Protein AF-A0A932LMP8-F1 (afdb_monomer_lite)

pLDDT: mean 85.05, std 12.18, range [49.19, 96.62]

Foldseek 3Di:
DAEAEVCPDPDDPVNVLVVCVVVVFWYFYDYPNHTDDIGGDCVVPDPVCVVQVPDPVNVVVVVVVVVCCVVPNDDDPQVVCVVVVHDDDDPVPPDPPPD

Secondary structure (DSSP, 8-state):
-EEEE-TT----HHHHHHHHHHTTSEEEEEETTEEEEEEE--TT--HHHHHHHH-HHHHHHHHHHHHHHHHH-PPPHHHHHHHHTPPPP-TT-------

Sequence (99 aa):
MTTLTVDESDLSLRQVARRVKRAGGSLVVTRRGKPVLLVHDLSGEDAETIALSTSKSFARFMNKRRAKARRKGTIDFDEVCRKAGLPPVNKSETLPLRT

Radius of gyration: 21.05 Å; chains: 1; bounding box: 36×31×58 Å

Structure (mmCIF, N/CA/C/O backbone):
data_AF-A0A932LMP8-F1
#
_entry.id   AF-A0A932LMP8-F1
#
loop_
_atom_site.group_PDB
_atom_site.id
_atom_site.type_symbol
_atom_site.label_atom_id
_atom_site.label_alt_id
_atom_site.label_comp_id
_atom_site.label_asym_id
_atom_site.label_entity_id
_atom_site.label_seq_id
_atom_site.pdbx_PDB_ins_code
_atom_site.Cartn_x
_atom_site.Cartn_y
_atom_site.Cartn_z
_atom_site.occupancy
_atom_site.B_iso_or_equiv
_atom_site.auth_seq_id
_atom_site.auth_comp_id
_atom_site.auth_asym_id
_atom_site.auth_atom_id
_atom_site.pdbx_PDB_model_num
ATOM 1 N N . MET A 1 1 ? 4.078 5.974 12.985 1.00 64.31 1 MET A N 1
ATOM 2 C CA . MET A 1 1 ? 2.872 5.120 12.916 1.00 64.31 1 MET A CA 1
ATOM 3 C C . MET A 1 1 ? 2.339 4.961 14.326 1.00 64.31 1 MET A C 1
ATOM 5 O O . MET A 1 1 ? 3.081 4.482 15.173 1.00 64.31 1 MET A O 1
ATOM 9 N N . THR A 1 2 ? 1.113 5.413 14.585 1.00 79.81 2 THR A N 1
ATOM 10 C CA . THR A 1 2 ? 0.501 5.360 15.923 1.00 79.81 2 THR A CA 1
ATOM 11 C C . THR A 1 2 ? -0.353 4.104 16.064 1.00 79.81 2 THR A C 1
ATOM 13 O O . THR A 1 2 ? -1.009 3.696 15.103 1.00 79.81 2 THR A O 1
ATOM 16 N N . THR A 1 3 ? -0.364 3.509 17.256 1.00 80.56 3 THR A N 1
ATOM 17 C CA . THR A 1 3 ? -1.126 2.292 17.561 1.00 80.56 3 THR A CA 1
ATOM 18 C C . THR A 1 3 ? -2.246 2.592 18.558 1.00 80.56 3 THR A C 1
ATOM 20 O O . THR A 1 3 ? -2.052 3.357 19.500 1.00 80.56 3 THR A O 1
ATOM 23 N N . LEU A 1 4 ? -3.415 1.989 18.354 1.00 82.00 4 LEU A N 1
ATOM 24 C CA . LEU A 1 4 ? -4.573 2.027 19.241 1.00 82.00 4 LEU A CA 1
ATOM 25 C C . LEU A 1 4 ? -4.956 0.599 19.634 1.00 82.00 4 LEU A C 1
ATOM 27 O O . LEU A 1 4 ? -5.352 -0.185 18.776 1.00 82.00 4 LEU A O 1
ATOM 31 N N . THR A 1 5 ? -4.891 0.282 20.922 1.00 80.12 5 THR A N 1
ATOM 32 C CA . THR A 1 5 ? -5.368 -1.001 21.450 1.00 80.12 5 THR A CA 1
ATOM 33 C C . THR A 1 5 ? -6.874 -0.937 21.712 1.00 80.12 5 THR A C 1
ATOM 35 O O . THR A 1 5 ? -7.344 -0.014 22.370 1.00 80.12 5 THR A O 1
ATOM 38 N N . VAL A 1 6 ? -7.624 -1.915 21.200 1.00 70.81 6 VAL A N 1
ATOM 39 C CA . VAL A 1 6 ? -9.099 -2.010 21.282 1.00 70.81 6 VAL A CA 1
ATOM 40 C C . VAL A 1 6 ? -9.550 -2.938 22.402 1.00 70.81 6 VAL A C 1
ATOM 42 O O . VAL A 1 6 ? -10.713 -3.316 22.448 1.00 70.81 6 VAL A O 1
ATOM 45 N N . ASP A 1 7 ? -8.653 -3.317 23.315 1.00 63.00 7 ASP A N 1
ATOM 46 C CA . ASP A 1 7 ? -9.003 -4.246 24.392 1.00 63.00 7 ASP A CA 1
ATOM 47 C C . ASP A 1 7 ? -10.195 -3.737 25.235 1.00 63.00 7 ASP A C 1
ATOM 49 O O . ASP A 1 7 ? -10.936 -4.569 25.744 1.00 63.00 7 ASP A O 1
ATOM 53 N N . GLU A 1 8 ? -10.481 -2.421 25.241 1.00 52.38 8 GLU A N 1
ATOM 54 C CA . GLU A 1 8 ? -11.668 -1.811 25.871 1.00 52.38 8 GLU A CA 1
ATOM 55 C C . GLU A 1 8 ? -12.098 -0.475 25.212 1.00 52.38 8 GLU A C 1
ATOM 57 O O . GLU A 1 8 ? -12.034 0.582 25.837 1.00 52.38 8 GLU A O 1
ATOM 62 N N . SER A 1 9 ? -12.492 -0.438 23.931 1.00 55.88 9 SER A N 1
ATOM 63 C CA . SER A 1 9 ? -12.890 0.854 23.330 1.00 55.88 9 SER A CA 1
ATOM 64 C C . SER A 1 9 ? -14.199 0.846 22.546 1.00 55.88 9 SER A C 1
ATOM 66 O O . SER A 1 9 ? -14.220 0.526 21.361 1.00 55.88 9 SER A O 1
ATOM 68 N N . ASP A 1 10 ? -15.246 1.381 23.183 1.00 65.88 10 ASP A N 1
ATOM 69 C CA . ASP A 1 10 ? -16.457 1.957 22.570 1.00 65.88 10 ASP A CA 1
ATOM 70 C C . ASP A 1 10 ? -16.151 3.271 21.817 1.00 65.88 10 ASP A C 1
ATOM 72 O O . ASP A 1 10 ? -16.894 4.256 21.867 1.00 65.88 10 ASP A O 1
ATOM 76 N N . LEU A 1 11 ? -14.999 3.358 21.144 1.00 74.00 11 LEU A N 1
ATOM 77 C CA . LEU A 1 11 ? -14.652 4.563 20.402 1.00 74.00 11 LEU A CA 1
ATOM 78 C C . LEU A 1 11 ? -15.532 4.649 19.159 1.00 74.00 11 LEU A C 1
ATOM 80 O O . LEU A 1 11 ? -15.438 3.836 18.241 1.00 74.00 11 LEU A O 1
ATOM 84 N N . SER A 1 12 ? -16.340 5.702 19.098 1.00 85.50 12 SER A N 1
ATOM 85 C CA . SER A 1 12 ? -17.093 6.039 17.894 1.00 85.50 12 SER A CA 1
ATOM 86 C C . SER A 1 12 ? -16.152 6.246 16.701 1.00 85.50 12 SER A C 1
ATOM 88 O O . SER A 1 12 ? -15.036 6.765 16.843 1.00 85.50 12 SER A O 1
ATOM 90 N N . LEU A 1 13 ? -16.634 5.953 15.489 1.00 84.81 13 LEU A N 1
ATOM 91 C CA . LEU A 1 13 ? -15.894 6.201 14.242 1.00 84.81 13 LEU A CA 1
ATOM 92 C C . LEU A 1 13 ? -15.379 7.649 14.146 1.00 84.81 13 LEU A C 1
ATOM 94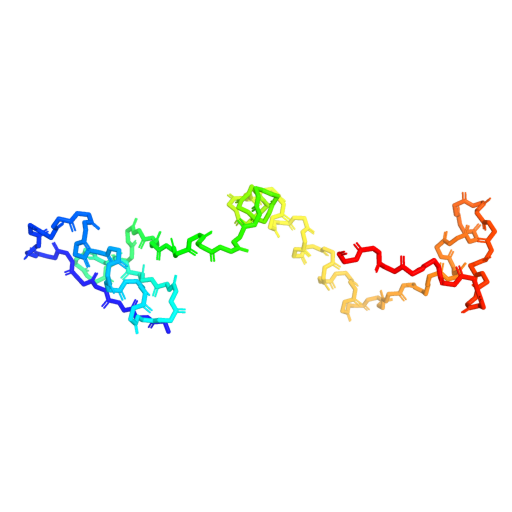 O O . LEU A 1 13 ? -14.272 7.898 13.673 1.00 84.81 13 LEU A O 1
ATOM 98 N N . ARG A 1 14 ? -16.134 8.616 14.684 1.00 88.25 14 ARG A N 1
ATOM 99 C CA . ARG A 1 14 ? -15.741 10.032 14.730 1.00 88.25 14 ARG A CA 1
ATOM 100 C C . ARG A 1 14 ? -14.526 10.288 15.627 1.00 88.25 14 ARG A C 1
ATOM 102 O O . ARG A 1 14 ? -13.729 11.186 15.351 1.00 88.25 14 ARG A O 1
ATOM 109 N N . GLN A 1 15 ? -14.386 9.561 16.734 1.00 88.25 15 GLN A N 1
ATOM 110 C CA . GLN A 1 15 ? -13.199 9.653 17.590 1.00 88.25 15 GLN A CA 1
ATOM 111 C C . GLN A 1 15 ? -11.989 9.006 16.917 1.00 88.25 15 GLN A C 1
ATOM 113 O O . GLN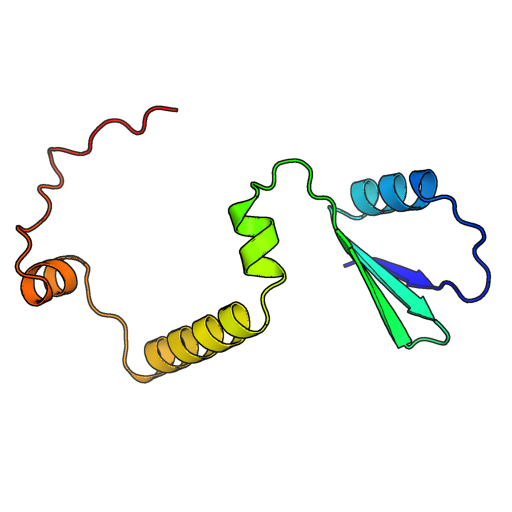 A 1 15 ? -10.904 9.586 16.960 1.00 88.25 15 GLN A O 1
ATOM 118 N N . VAL A 1 16 ? -12.185 7.869 16.244 1.00 87.44 16 VAL A N 1
ATOM 119 C CA . VAL A 1 16 ? -11.131 7.203 15.466 1.00 87.44 16 VAL A CA 1
ATOM 120 C C . VAL A 1 16 ? -10.623 8.124 14.356 1.00 87.44 16 VAL A C 1
ATOM 122 O O . VAL A 1 16 ? -9.429 8.403 14.310 1.00 87.44 16 VAL A O 1
ATOM 125 N N . ALA A 1 17 ? -11.514 8.708 13.550 1.00 87.94 17 ALA A N 1
ATOM 126 C CA . ALA A 1 17 ? -11.143 9.632 12.475 1.00 87.94 17 ALA A CA 1
ATOM 127 C C . ALA A 1 17 ? -10.323 10.836 12.981 1.00 87.94 17 ALA A C 1
ATOM 129 O O . ALA A 1 17 ? -9.298 11.1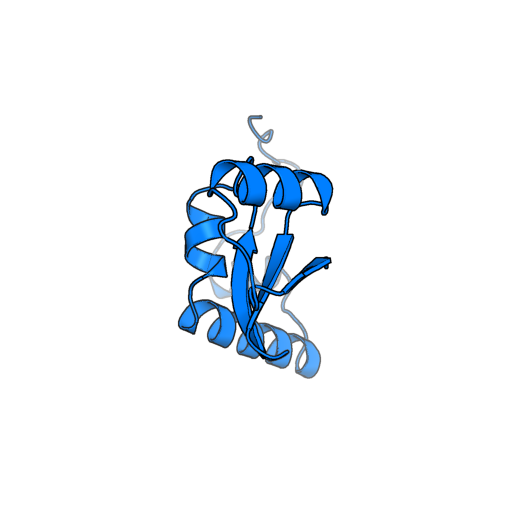92 12.402 1.00 87.94 17 ALA A O 1
ATOM 130 N N . ARG A 1 18 ? -10.713 11.437 14.116 1.00 89.75 18 ARG A N 1
ATOM 131 C CA . ARG A 1 18 ? -9.939 12.529 14.735 1.00 89.75 18 ARG A CA 1
ATOM 132 C C . ARG A 1 18 ? -8.546 12.086 15.177 1.00 89.75 18 ARG A C 1
ATOM 134 O O . ARG A 1 18 ? -7.599 12.861 15.060 1.00 89.75 18 ARG A O 1
ATOM 141 N N . ARG A 1 19 ? -8.413 10.866 15.704 1.00 89.62 19 ARG A N 1
ATOM 142 C CA . ARG A 1 19 ? -7.113 10.317 16.113 1.00 89.62 19 ARG A CA 1
ATOM 143 C C . ARG A 1 19 ? -6.219 10.032 14.913 1.00 89.62 19 ARG A C 1
ATOM 145 O O . ARG A 1 19 ? -5.047 10.375 14.980 1.00 89.62 19 ARG A O 1
ATOM 152 N N . VAL A 1 20 ? -6.767 9.495 13.824 1.00 91.69 20 VAL A N 1
ATOM 153 C CA . VAL A 1 20 ? -6.031 9.266 12.569 1.00 91.69 20 VAL A CA 1
ATOM 154 C C . VAL A 1 20 ? -5.442 10.580 12.047 1.00 91.69 20 VAL A C 1
ATOM 156 O O . VAL A 1 20 ? -4.241 10.647 11.796 1.00 91.69 20 VAL A O 1
ATOM 159 N N . LYS A 1 21 ? -6.243 11.656 12.003 1.00 88.75 21 LYS A N 1
ATOM 160 C CA . LYS A 1 21 ? -5.766 12.990 11.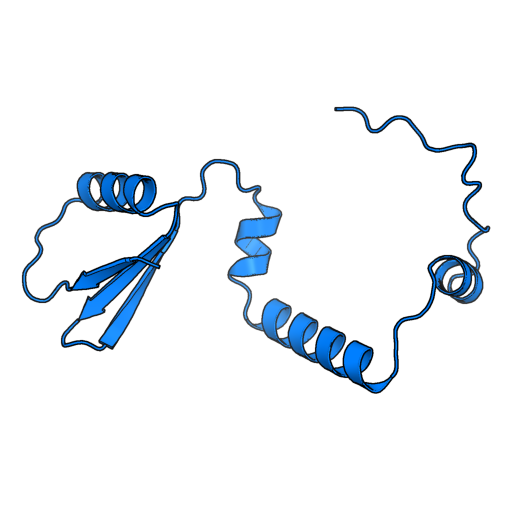596 1.00 88.75 21 LYS A CA 1
ATOM 161 C C . LYS A 1 21 ? -4.629 13.506 12.479 1.00 88.75 21 LYS A C 1
ATOM 163 O O . LYS A 1 21 ? -3.604 13.950 11.975 1.00 88.75 21 LYS A O 1
ATOM 168 N N . ARG A 1 22 ? -4.769 13.398 13.804 1.00 88.50 22 ARG A N 1
ATOM 169 C CA . ARG A 1 22 ? -3.722 13.818 14.759 1.00 88.50 22 ARG A CA 1
ATOM 170 C C . ARG A 1 22 ? -2.458 12.958 14.697 1.00 88.50 22 ARG A C 1
ATOM 172 O O . ARG A 1 22 ? -1.387 13.443 15.029 1.00 88.50 22 ARG A O 1
ATOM 179 N N . ALA A 1 23 ? -2.582 11.697 14.295 1.00 84.88 23 ALA A N 1
ATOM 180 C CA . ALA A 1 23 ? -1.479 10.748 14.188 1.00 84.88 23 ALA A CA 1
ATOM 181 C C . ALA A 1 23 ? -0.674 10.877 12.880 1.00 84.88 23 ALA A C 1
ATOM 183 O O . ALA A 1 23 ? 0.194 10.041 12.625 1.00 84.88 23 ALA A O 1
ATOM 184 N N . GLY A 1 24 ? -0.959 11.888 12.052 1.00 85.50 24 GLY A N 1
ATOM 185 C CA . GLY A 1 24 ? -0.290 12.080 10.766 1.00 85.50 24 GLY A CA 1
ATOM 186 C C . GLY A 1 24 ? -0.825 11.170 9.659 1.00 85.50 24 GLY A C 1
ATOM 187 O O . GLY A 1 24 ? -0.072 10.794 8.769 1.00 85.50 24 GLY A O 1
ATOM 188 N N . GLY A 1 25 ? -2.103 10.781 9.732 1.00 89.06 25 GLY A N 1
ATOM 189 C CA . GLY A 1 25 ? -2.818 10.140 8.626 1.00 89.06 25 GLY A CA 1
ATOM 190 C C . GLY A 1 25 ? -3.024 8.631 8.751 1.00 89.06 25 GLY A C 1
ATOM 191 O O . GLY A 1 25 ? -3.852 8.093 8.028 1.00 89.06 25 GLY A O 1
ATOM 192 N N . SER A 1 26 ? -2.376 7.927 9.686 1.00 90.44 26 SER A N 1
ATOM 193 C CA . SER A 1 26 ? -2.557 6.470 9.846 1.00 90.44 26 SER A CA 1
ATOM 194 C C . SER A 1 26 ? -2.597 6.022 11.300 1.00 90.44 26 SER A C 1
ATOM 196 O O . SER A 1 26 ? -1.811 6.479 12.132 1.00 90.44 26 SER A O 1
ATOM 198 N N . LEU A 1 27 ? -3.459 5.047 11.586 1.00 90.94 27 LEU A N 1
ATOM 199 C CA . LEU A 1 27 ? -3.608 4.424 12.895 1.00 90.94 27 LEU A CA 1
ATOM 200 C C . LEU A 1 27 ? -3.706 2.901 12.752 1.00 90.94 27 LEU A C 1
ATOM 202 O O . LEU A 1 27 ? -4.603 2.397 12.080 1.00 90.94 27 LEU A O 1
ATOM 206 N N . VAL A 1 28 ? -2.815 2.162 13.413 1.00 90.12 28 VAL A N 1
ATOM 207 C CA . VAL A 1 28 ? -2.935 0.703 13.525 1.00 90.12 28 VAL A CA 1
ATOM 208 C C . VAL A 1 28 ? -3.757 0.362 14.749 1.00 90.12 28 VAL A C 1
ATOM 210 O O . VAL A 1 28 ? -3.490 0.823 15.850 1.00 90.12 28 VAL A O 1
ATOM 213 N N . VAL A 1 29 ? -4.755 -0.473 14.549 1.00 88.19 29 VAL A N 1
ATOM 214 C CA . VAL A 1 29 ? -5.676 -0.932 15.571 1.00 88.19 29 VAL A CA 1
ATOM 215 C C . VAL A 1 29 ? -5.256 -2.337 15.979 1.00 88.19 29 VAL A C 1
ATOM 217 O O . VAL A 1 29 ? -5.145 -3.221 15.125 1.00 88.19 29 VAL A O 1
ATOM 220 N N . THR A 1 30 ? -5.006 -2.554 17.267 1.00 89.44 30 THR A N 1
ATOM 221 C CA . THR A 1 30 ? -4.592 -3.845 17.823 1.00 89.44 30 THR A CA 1
ATOM 222 C C . THR A 1 30 ? -5.644 -4.414 18.772 1.00 89.44 30 THR A C 1
ATOM 224 O O . THR A 1 30 ? -6.383 -3.680 19.420 1.00 89.44 30 THR A O 1
ATOM 227 N N . ARG A 1 31 ? -5.709 -5.741 18.879 1.00 87.06 31 ARG A N 1
ATOM 228 C CA . ARG A 1 31 ? -6.506 -6.473 19.871 1.00 87.06 31 ARG A CA 1
ATOM 229 C C . ARG A 1 31 ? -5.610 -7.522 20.512 1.00 87.06 31 ARG A C 1
ATOM 231 O O . ARG A 1 31 ? -5.012 -8.318 19.784 1.00 87.06 31 ARG A O 1
ATOM 238 N N . ARG A 1 32 ? -5.476 -7.518 21.842 1.00 87.44 32 ARG A N 1
ATOM 239 C CA . ARG A 1 32 ? -4.527 -8.374 22.579 1.00 87.44 32 ARG A CA 1
ATOM 240 C C . ARG A 1 32 ? -3.106 -8.305 22.001 1.00 87.44 32 ARG A C 1
ATOM 242 O O . ARG A 1 32 ? -2.479 -9.326 21.724 1.00 87.44 32 ARG A O 1
ATOM 249 N N . GLY A 1 33 ? -2.652 -7.089 21.696 1.00 86.69 33 GLY A N 1
ATOM 250 C CA . GLY A 1 33 ? -1.339 -6.820 21.095 1.00 86.69 33 GLY A CA 1
ATOM 251 C C . GLY A 1 33 ? -1.180 -7.199 19.614 1.00 86.69 33 GLY A C 1
ATOM 252 O O . GLY A 1 33 ? -0.135 -6.915 19.034 1.00 86.69 33 GLY A O 1
ATOM 253 N N . LYS A 1 34 ? -2.189 -7.797 18.964 1.00 88.75 34 LYS A N 1
ATOM 254 C CA . LYS A 1 34 ? -2.124 -8.190 17.546 1.00 88.75 34 LYS A CA 1
ATOM 255 C C . LYS A 1 34 ? -2.799 -7.148 16.652 1.00 88.75 34 LYS A C 1
ATOM 257 O O . LYS A 1 34 ? -3.920 -6.761 16.969 1.00 88.75 34 LYS A O 1
ATOM 262 N N . PRO A 1 35 ? -2.185 -6.705 15.541 1.00 90.69 35 PRO A N 1
ATOM 263 C CA . PRO A 1 35 ? -2.827 -5.784 14.608 1.00 90.69 35 PRO A CA 1
ATOM 264 C C . PRO A 1 35 ? -4.026 -6.457 13.934 1.00 90.69 35 PRO A C 1
ATOM 266 O O . PRO A 1 35 ? -3.908 -7.558 13.399 1.00 90.69 35 PRO A O 1
ATOM 269 N N . VAL A 1 36 ? -5.177 -5.791 13.972 1.00 90.31 36 VAL A N 1
ATOM 270 C CA . VAL A 1 36 ? -6.443 -6.279 13.402 1.00 90.31 36 VAL A CA 1
ATOM 271 C C . VAL A 1 36 ? -6.987 -5.369 12.308 1.00 90.31 36 VAL A C 1
ATOM 273 O O . VAL A 1 36 ? -7.680 -5.848 11.417 1.00 90.31 36 VAL A O 1
ATOM 276 N N . LEU A 1 37 ? -6.665 -4.074 12.343 1.00 88.94 37 LEU A N 1
ATOM 277 C CA . LEU A 1 37 ? -7.109 -3.110 11.340 1.00 88.94 37 LEU A CA 1
ATOM 278 C C . LEU A 1 37 ? -6.057 -2.008 11.164 1.00 88.94 37 LEU A C 1
ATOM 280 O O . LEU A 1 37 ? -5.371 -1.628 12.110 1.00 88.94 37 LEU A O 1
ATOM 284 N N . LEU A 1 38 ? -5.945 -1.484 9.949 1.00 89.62 38 LEU A N 1
ATOM 285 C CA . LEU A 1 38 ? -5.266 -0.225 9.662 1.00 89.62 38 LEU A CA 1
ATOM 286 C C . LEU A 1 38 ? -6.340 0.781 9.251 1.00 89.62 38 LEU A C 1
ATOM 288 O O . LEU A 1 38 ? -7.101 0.517 8.324 1.00 89.62 38 LEU A O 1
ATOM 292 N N . VAL A 1 39 ? -6.402 1.916 9.940 1.00 90.31 39 VAL A N 1
ATOM 293 C CA . VAL A 1 39 ? -7.269 3.036 9.570 1.00 90.31 39 VAL A CA 1
ATOM 294 C C . VAL A 1 39 ? -6.394 4.132 8.986 1.00 90.31 39 VAL A C 1
ATOM 296 O O . VAL A 1 39 ? -5.429 4.561 9.621 1.00 90.31 39 VAL A O 1
ATOM 299 N N . HIS A 1 40 ? -6.734 4.574 7.782 1.00 88.88 40 HIS A N 1
ATOM 300 C CA . HIS A 1 40 ? -5.995 5.589 7.045 1.00 88.88 40 HIS A CA 1
ATOM 301 C C . HIS A 1 40 ? -6.914 6.762 6.712 1.00 88.88 40 HIS A C 1
ATOM 303 O O . HIS A 1 40 ? -8.099 6.560 6.437 1.00 88.88 40 HIS A O 1
ATOM 309 N N . ASP A 1 41 ? -6.387 7.980 6.790 1.00 90.81 41 ASP A N 1
ATOM 310 C CA . ASP A 1 41 ? -7.059 9.156 6.254 1.00 90.81 41 ASP A CA 1
ATOM 311 C C . ASP A 1 41 ? -6.925 9.128 4.735 1.00 90.81 41 ASP A C 1
ATOM 313 O O . ASP A 1 41 ? -5.824 8.990 4.218 1.00 90.81 41 ASP A O 1
ATOM 317 N N . LEU A 1 42 ? -8.053 9.244 4.041 1.00 89.81 42 LEU A N 1
ATOM 318 C CA . LEU A 1 42 ? -8.107 9.276 2.579 1.00 89.81 42 LEU A CA 1
ATOM 319 C C . LEU A 1 42 ? -8.286 10.707 2.051 1.00 89.81 42 LEU A C 1
ATOM 321 O O . LEU A 1 42 ? -8.513 10.915 0.863 1.00 89.81 42 LEU A O 1
ATOM 325 N N . SER A 1 43 ? -8.245 11.712 2.931 1.00 88.88 43 SER A N 1
ATOM 326 C CA . SER A 1 43 ? -8.355 13.116 2.536 1.00 88.88 43 SER A CA 1
ATOM 327 C C . SER A 1 43 ? -7.185 13.493 1.621 1.00 88.88 43 SER A C 1
ATOM 329 O O . SER A 1 43 ? -6.039 13.487 2.058 1.00 88.88 43 SER A O 1
ATOM 331 N N . GLY A 1 44 ? -7.484 13.861 0.373 1.00 86.88 44 GLY A N 1
ATOM 332 C CA . GLY A 1 44 ? -6.474 14.222 -0.629 1.00 86.88 44 GLY A CA 1
ATOM 333 C C . GLY A 1 44 ? -5.938 13.044 -1.446 1.00 86.88 44 GLY A C 1
ATOM 334 O O . GLY A 1 44 ? -5.147 13.270 -2.355 1.00 86.88 44 GLY A O 1
ATOM 335 N N . GLU A 1 45 ? -6.391 11.822 -1.165 1.00 88.31 45 GLU A N 1
ATOM 336 C CA . GLU A 1 45 ? -6.087 10.644 -1.976 1.00 88.31 45 GLU A CA 1
ATOM 337 C C . GLU A 1 45 ? -7.089 10.530 -3.130 1.00 88.31 45 GLU A C 1
ATOM 339 O O . GLU A 1 45 ? -8.300 10.689 -2.942 1.00 88.31 45 GLU A O 1
ATOM 344 N N . ASP A 1 46 ? -6.595 10.233 -4.330 1.00 92.12 46 ASP A N 1
ATOM 345 C CA . ASP A 1 46 ? -7.454 9.909 -5.462 1.00 92.12 46 ASP A CA 1
ATOM 346 C C . ASP A 1 46 ? -7.931 8.445 -5.417 1.00 92.12 46 ASP A C 1
ATOM 348 O O . ASP A 1 46 ? -7.418 7.583 -4.692 1.00 92.12 46 ASP A O 1
ATOM 352 N N . ALA A 1 47 ? -8.969 8.151 -6.202 1.00 89.25 47 ALA A N 1
ATOM 353 C CA . ALA A 1 47 ? -9.553 6.815 -6.249 1.00 89.25 47 ALA A CA 1
ATOM 354 C C . ALA A 1 47 ? -8.557 5.755 -6.753 1.00 89.25 47 ALA A C 1
ATOM 356 O O . ALA A 1 47 ? -8.625 4.597 -6.331 1.00 89.25 47 ALA A O 1
ATOM 357 N N . GLU A 1 48 ? -7.627 6.143 -7.631 1.00 91.06 48 GLU A N 1
ATOM 358 C CA . GLU A 1 48 ? -6.594 5.249 -8.152 1.00 91.06 48 GLU A CA 1
ATOM 359 C C . GLU A 1 48 ? -5.659 4.792 -7.029 1.00 91.06 48 GLU A C 1
ATOM 361 O O . GLU A 1 48 ? -5.448 3.592 -6.840 1.00 91.06 48 GLU A O 1
ATOM 366 N N . THR A 1 49 ? -5.161 5.724 -6.226 1.00 90.38 49 THR A N 1
ATOM 367 C CA . THR A 1 49 ? -4.230 5.451 -5.134 1.00 90.38 49 THR A CA 1
ATOM 368 C C . THR A 1 49 ? -4.867 4.549 -4.083 1.00 90.38 49 THR A C 1
ATOM 370 O O . THR A 1 49 ? -4.247 3.580 -3.628 1.00 90.38 49 THR A O 1
ATOM 373 N N . ILE A 1 50 ? -6.145 4.767 -3.762 1.00 89.31 50 ILE A N 1
ATOM 374 C CA . ILE A 1 50 ? -6.910 3.901 -2.852 1.00 89.31 50 ILE A CA 1
ATOM 375 C C . ILE A 1 50 ? -7.040 2.480 -3.427 1.00 89.31 50 ILE A C 1
ATOM 377 O O . ILE A 1 50 ? -6.785 1.489 -2.730 1.00 89.31 50 ILE A O 1
ATOM 381 N N . ALA A 1 51 ? -7.399 2.354 -4.706 1.00 90.62 51 ALA A N 1
ATOM 382 C CA . ALA A 1 51 ? -7.580 1.055 -5.350 1.00 90.62 51 ALA A CA 1
ATOM 383 C C . ALA A 1 51 ? -6.259 0.271 -5.459 1.00 90.62 51 ALA A C 1
ATOM 385 O O . ALA A 1 51 ? -6.203 -0.931 -5.181 1.00 90.62 51 ALA A O 1
ATOM 386 N N . LEU A 1 52 ? -5.170 0.946 -5.831 1.00 93.00 52 LEU A N 1
ATOM 387 C CA . LEU A 1 52 ? -3.862 0.322 -6.018 1.00 93.00 52 LEU A CA 1
ATOM 388 C C . LEU A 1 52 ? -3.189 -0.042 -4.690 1.00 93.00 52 LEU A C 1
ATOM 390 O O . LEU A 1 52 ? -2.586 -1.114 -4.589 1.00 93.00 52 LEU A O 1
ATOM 394 N N . SER A 1 53 ? -3.308 0.806 -3.663 1.00 87.75 53 SER A N 1
ATOM 395 C CA . SER A 1 53 ? -2.702 0.569 -2.342 1.00 87.75 53 SER A CA 1
ATOM 396 C C . SER A 1 53 ? -3.322 -0.620 -1.603 1.00 87.75 53 SER A C 1
ATOM 398 O O . SER A 1 53 ? -2.626 -1.328 -0.871 1.00 87.75 53 SER A O 1
ATOM 400 N N . THR A 1 54 ? -4.605 -0.895 -1.839 1.00 88.75 54 THR A N 1
ATOM 401 C CA . THR A 1 54 ? -5.334 -2.017 -1.226 1.00 88.75 54 THR A CA 1
ATOM 402 C C . THR A 1 54 ? -5.270 -3.310 -2.053 1.00 88.75 54 THR A C 1
ATOM 404 O O . THR A 1 54 ? -5.638 -4.386 -1.573 1.00 88.75 54 THR A O 1
ATOM 407 N N . SER A 1 55 ? -4.728 -3.259 -3.275 1.00 93.94 55 SER A N 1
ATOM 408 C CA . SER A 1 55 ? -4.626 -4.413 -4.171 1.00 93.94 55 SER A CA 1
ATOM 409 C C . SER A 1 55 ? -3.394 -5.285 -3.890 1.00 93.94 55 SER A C 1
ATOM 411 O O . SER A 1 55 ? -2.247 -4.956 -4.209 1.00 93.94 55 SER A O 1
ATOM 413 N N . LYS A 1 56 ? -3.627 -6.494 -3.360 1.00 93.62 56 LYS A N 1
ATOM 414 C CA . LYS A 1 56 ? -2.563 -7.482 -3.089 1.00 93.62 56 LYS A CA 1
ATOM 415 C C . LYS A 1 56 ? -1.823 -7.925 -4.355 1.00 93.62 56 LYS A C 1
ATOM 417 O O . LYS A 1 56 ? -0.617 -8.180 -4.307 1.00 93.62 56 LYS A O 1
ATOM 422 N N . SER A 1 57 ? -2.530 -8.065 -5.477 1.00 95.69 57 SER A N 1
ATOM 423 C CA . SER A 1 57 ? -1.927 -8.447 -6.760 1.00 95.69 57 SER A CA 1
ATOM 424 C C . SER A 1 57 ? -1.015 -7.338 -7.278 1.00 95.69 57 SER A C 1
ATOM 426 O O . SER A 1 57 ? 0.117 -7.623 -7.677 1.00 95.69 57 SER A O 1
ATOM 428 N N . PHE A 1 58 ? -1.454 -6.083 -7.172 1.00 94.88 58 PHE A N 1
ATOM 429 C CA . PHE A 1 58 ? -0.660 -4.923 -7.552 1.00 94.88 58 PHE A CA 1
ATOM 430 C C . PHE A 1 58 ? 0.592 -4.779 -6.680 1.00 94.88 58 PHE A C 1
ATOM 432 O O . PHE A 1 58 ? 1.704 -4.680 -7.203 1.00 94.88 58 PHE A O 1
ATOM 439 N N . ALA A 1 59 ? 0.456 -4.898 -5.356 1.00 93.56 59 ALA A N 1
ATOM 440 C CA . ALA A 1 59 ? 1.593 -4.868 -4.437 1.00 93.56 59 ALA A CA 1
ATOM 441 C C . ALA A 1 59 ? 2.636 -5.955 -4.767 1.00 93.56 59 ALA A C 1
ATOM 443 O O . ALA A 1 59 ? 3.839 -5.684 -4.839 1.00 93.56 59 ALA A O 1
ATOM 444 N N . ARG A 1 60 ? 2.190 -7.191 -5.039 1.00 96.44 60 ARG A N 1
ATOM 445 C CA . ARG A 1 60 ? 3.071 -8.293 -5.470 1.00 96.44 60 ARG A CA 1
ATOM 446 C C . ARG A 1 60 ? 3.769 -7.986 -6.793 1.00 96.44 60 ARG A C 1
ATOM 448 O O . ARG A 1 60 ? 4.974 -8.220 -6.915 1.00 96.44 60 ARG A O 1
ATOM 455 N N . PHE A 1 61 ? 3.031 -7.465 -7.770 1.00 96.38 61 PHE A N 1
ATOM 456 C CA . PHE A 1 61 ? 3.580 -7.068 -9.061 1.00 96.38 61 PHE A CA 1
ATOM 457 C C . PHE A 1 61 ? 4.676 -6.009 -8.895 1.00 96.38 61 PHE A C 1
ATOM 459 O O . PHE A 1 61 ? 5.796 -6.207 -9.372 1.00 96.38 61 PHE A O 1
ATOM 466 N N . MET A 1 62 ? 4.397 -4.940 -8.149 1.00 95.19 62 MET A N 1
ATOM 467 C CA . MET A 1 62 ? 5.346 -3.853 -7.909 1.00 95.19 62 MET A CA 1
ATOM 468 C C . MET A 1 62 ? 6.590 -4.326 -7.161 1.00 95.19 62 MET A C 1
ATOM 470 O O . MET A 1 62 ? 7.706 -3.983 -7.554 1.00 95.19 62 MET A O 1
ATOM 474 N N . ASN A 1 63 ? 6.441 -5.184 -6.150 1.00 95.88 63 ASN A N 1
ATOM 475 C CA . ASN A 1 63 ? 7.582 -5.762 -5.437 1.00 95.88 63 ASN A CA 1
ATOM 476 C C . ASN A 1 63 ? 8.477 -6.591 -6.366 1.00 95.88 63 ASN A C 1
ATOM 478 O O . ASN A 1 63 ? 9.699 -6.426 -6.354 1.00 95.88 63 ASN A O 1
ATOM 482 N N . LYS A 1 64 ? 7.888 -7.416 -7.242 1.00 96.62 64 LYS A N 1
ATOM 483 C CA . LYS A 1 64 ? 8.639 -8.172 -8.257 1.00 96.62 64 LYS A CA 1
ATOM 484 C C . LYS A 1 64 ? 9.377 -7.243 -9.226 1.00 96.62 64 LYS A C 1
ATOM 486 O O . LYS A 1 64 ? 10.535 -7.504 -9.562 1.00 96.62 64 LYS A O 1
ATOM 491 N N . ARG A 1 65 ? 8.733 -6.161 -9.677 1.00 95.62 65 ARG A N 1
ATOM 492 C CA . ARG A 1 65 ? 9.336 -5.174 -10.590 1.00 95.62 65 ARG A CA 1
ATOM 493 C C . ARG A 1 65 ? 10.501 -4.436 -9.934 1.00 95.62 65 ARG A C 1
ATOM 495 O O . ARG A 1 65 ? 11.583 -4.410 -10.514 1.00 95.62 65 ARG A O 1
ATOM 502 N N . ARG A 1 66 ? 10.322 -3.940 -8.707 1.00 95.31 66 ARG A N 1
ATOM 503 C CA . ARG A 1 66 ? 11.370 -3.268 -7.921 1.00 95.31 66 ARG A CA 1
ATOM 504 C C . ARG A 1 66 ? 12.553 -4.194 -7.639 1.00 95.31 66 ARG A C 1
ATOM 506 O O . ARG A 1 66 ? 13.696 -3.791 -7.825 1.00 95.31 66 ARG A O 1
ATOM 513 N N . ALA A 1 67 ? 12.301 -5.451 -7.269 1.00 96.56 67 ALA A N 1
ATOM 514 C CA . ALA A 1 67 ? 13.360 -6.440 -7.064 1.00 96.56 67 ALA A CA 1
ATOM 515 C C . ALA A 1 67 ? 14.146 -6.725 -8.357 1.00 96.56 67 ALA A C 1
ATOM 517 O O . ALA A 1 67 ? 15.375 -6.782 -8.342 1.00 96.56 67 ALA A O 1
ATOM 518 N N . LYS A 1 68 ? 13.453 -6.856 -9.499 1.00 95.94 68 LYS A N 1
ATOM 519 C CA . LYS A 1 68 ? 14.109 -7.010 -10.806 1.00 95.94 68 LYS A CA 1
ATOM 520 C C . LYS A 1 68 ? 14.965 -5.788 -11.146 1.00 95.94 68 LYS A C 1
ATOM 522 O O . LYS A 1 68 ? 16.096 -5.989 -11.574 1.00 95.94 68 LYS A O 1
ATOM 527 N N . ALA A 1 69 ? 14.446 -4.579 -10.937 1.00 94.75 69 ALA A N 1
ATOM 528 C CA . ALA A 1 69 ? 15.153 -3.328 -11.206 1.00 94.75 69 ALA A CA 1
ATOM 529 C C . ALA A 1 69 ? 16.422 -3.190 -10.353 1.00 94.75 69 ALA A C 1
ATOM 531 O O . ALA A 1 69 ? 17.486 -2.916 -10.890 1.00 94.75 69 ALA A O 1
ATOM 532 N N . ARG A 1 70 ? 16.355 -3.493 -9.050 1.00 95.31 70 ARG A N 1
ATOM 533 C CA . ARG A 1 70 ? 17.539 -3.488 -8.169 1.00 95.31 70 ARG A CA 1
ATOM 534 C C . ARG A 1 70 ? 18.636 -4.445 -8.638 1.00 95.31 70 ARG A C 1
ATOM 536 O O . ARG A 1 70 ? 19.808 -4.134 -8.505 1.00 95.31 70 ARG A O 1
ATOM 543 N N . ARG A 1 71 ? 18.260 -5.610 -9.178 1.00 95.44 71 ARG A N 1
ATOM 544 C C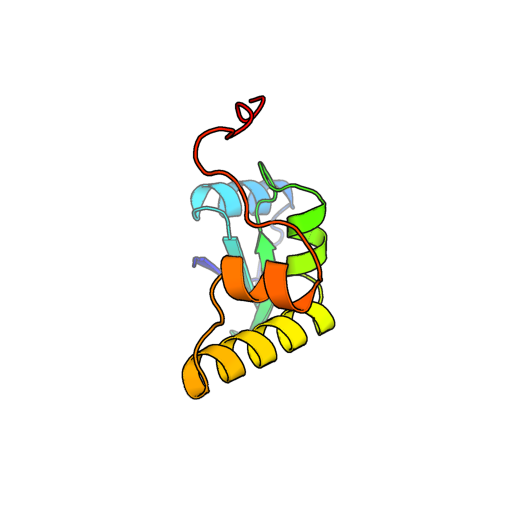A . ARG A 1 71 ? 19.219 -6.632 -9.628 1.00 95.44 71 ARG A CA 1
ATOM 545 C C . ARG A 1 71 ? 19.766 -6.388 -11.036 1.00 95.44 71 ARG A C 1
ATOM 547 O O . ARG A 1 71 ? 20.899 -6.754 -11.306 1.00 95.44 71 ARG A O 1
ATOM 554 N N . LYS A 1 72 ? 18.934 -5.899 -11.958 1.00 95.06 72 LYS A N 1
ATOM 555 C CA . LYS A 1 72 ? 19.247 -5.832 -13.400 1.00 95.06 72 LYS A CA 1
ATOM 556 C C . LYS A 1 72 ? 19.359 -4.406 -13.945 1.00 95.06 72 LYS A C 1
ATOM 558 O O . LYS A 1 72 ? 19.611 -4.255 -15.133 1.00 95.06 72 LYS A O 1
ATOM 563 N N . GLY A 1 73 ? 19.129 -3.395 -13.114 1.00 92.38 73 GLY A N 1
ATOM 564 C CA . GLY A 1 73 ? 18.961 -2.014 -13.550 1.00 92.38 73 GLY A CA 1
ATOM 565 C C . GLY A 1 73 ? 17.581 -1.737 -14.157 1.00 92.38 73 GLY A C 1
ATOM 566 O O . GLY A 1 73 ? 16.737 -2.629 -14.324 1.00 92.38 73 GLY A O 1
ATOM 567 N N . THR A 1 74 ? 17.349 -0.466 -14.460 1.00 93.94 74 THR A N 1
ATOM 568 C CA . THR A 1 74 ? 16.208 0.037 -15.233 1.00 93.94 74 THR A CA 1
ATOM 569 C C . THR A 1 74 ? 16.657 0.379 -16.650 1.00 93.94 74 THR A C 1
ATOM 571 O O . THR A 1 74 ? 17.849 0.531 -16.899 1.00 93.94 74 THR A O 1
ATOM 574 N N . ILE A 1 75 ? 15.705 0.477 -17.576 1.00 91.88 75 ILE A N 1
ATOM 575 C CA . ILE A 1 75 ? 15.961 1.022 -18.914 1.00 91.88 75 ILE A CA 1
ATOM 576 C C . ILE A 1 75 ? 15.592 2.499 -18.921 1.00 91.88 75 ILE A C 1
ATOM 578 O O . ILE A 1 75 ? 14.678 2.898 -18.193 1.00 91.88 75 ILE A O 1
ATOM 582 N N . ASP A 1 76 ? 16.307 3.283 -19.718 1.00 90.56 76 ASP A N 1
ATOM 583 C CA . ASP A 1 76 ? 15.991 4.694 -19.902 1.00 90.56 76 ASP A CA 1
ATOM 584 C C . ASP A 1 76 ? 14.729 4.862 -20.759 1.00 90.56 76 ASP A C 1
ATOM 586 O O . ASP A 1 76 ? 14.341 3.967 -21.517 1.00 90.56 76 ASP A O 1
ATOM 590 N N . PHE A 1 77 ? 14.078 6.012 -20.636 1.00 88.25 77 PHE A N 1
ATOM 591 C CA . PHE A 1 77 ? 12.842 6.311 -21.342 1.00 88.25 77 PHE A CA 1
ATOM 592 C C . PHE A 1 77 ? 13.030 6.304 -22.868 1.00 88.25 77 PHE A C 1
ATOM 594 O O . PHE A 1 77 ? 12.203 5.733 -23.578 1.00 88.25 77 PHE A O 1
ATOM 601 N N . ASP A 1 78 ? 14.161 6.799 -23.378 1.00 90.38 78 ASP A N 1
ATOM 602 C CA . ASP A 1 78 ? 14.476 6.744 -24.814 1.00 90.38 78 ASP A CA 1
ATOM 603 C C . ASP A 1 78 ? 14.585 5.294 -25.319 1.00 90.38 78 ASP A C 1
ATOM 605 O O . ASP A 1 78 ? 14.131 4.950 -26.415 1.00 90.38 78 ASP A O 1
ATOM 609 N N . GLU A 1 79 ? 15.122 4.395 -24.488 1.00 91.06 79 GLU A N 1
ATOM 610 C CA . GLU A 1 79 ? 15.166 2.969 -24.799 1.00 91.06 79 GLU A CA 1
ATOM 611 C C . GLU A 1 79 ? 13.765 2.334 -24.779 1.00 91.06 79 GLU A C 1
ATOM 613 O O . GLU A 1 79 ? 13.495 1.441 -25.591 1.00 91.06 79 GLU A O 1
ATOM 618 N N . VAL A 1 80 ? 12.869 2.789 -23.893 1.00 92.25 80 VAL A N 1
ATOM 619 C CA . VAL A 1 80 ? 11.453 2.384 -23.887 1.00 92.25 80 VAL A CA 1
ATOM 620 C C . VAL A 1 80 ? 10.781 2.797 -25.194 1.00 92.25 80 VAL A C 1
ATOM 622 O O . VAL A 1 80 ? 10.194 1.934 -25.848 1.00 92.25 80 VAL A O 1
ATOM 625 N N . CYS A 1 81 ? 10.910 4.064 -25.607 1.00 91.81 81 CYS A N 1
ATOM 626 C CA . CYS A 1 81 ? 10.346 4.565 -26.861 1.00 91.81 81 CYS A CA 1
ATOM 627 C C . CYS A 1 81 ? 10.845 3.756 -28.058 1.00 91.81 81 CYS A C 1
ATOM 629 O O . CYS A 1 81 ? 10.039 3.216 -28.814 1.00 91.81 81 CYS A O 1
ATOM 631 N N . ARG A 1 82 ? 12.164 3.550 -28.161 1.00 92.81 82 ARG A N 1
ATOM 632 C CA . ARG A 1 82 ? 12.766 2.746 -29.232 1.00 92.81 82 ARG A CA 1
ATOM 633 C C . ARG A 1 82 ? 12.200 1.324 -29.286 1.00 92.81 82 ARG A C 1
ATOM 635 O O . ARG A 1 82 ? 11.904 0.831 -30.369 1.00 92.81 82 ARG A O 1
ATOM 642 N N . LYS A 1 83 ? 12.032 0.654 -28.137 1.00 93.00 83 LYS A N 1
ATOM 643 C CA . LYS A 1 83 ? 11.453 -0.705 -28.072 1.00 93.00 83 LYS A CA 1
ATOM 644 C C . LYS A 1 83 ? 9.965 -0.737 -28.410 1.00 93.00 83 LYS A C 1
ATOM 646 O O . LYS A 1 83 ? 9.492 -1.750 -28.913 1.00 93.00 83 LYS A O 1
ATOM 651 N N . ALA A 1 84 ? 9.245 0.339 -28.111 1.00 93.69 84 ALA A N 1
ATOM 652 C CA . ALA A 1 84 ? 7.829 0.492 -28.418 1.00 93.69 84 ALA A CA 1
ATOM 653 C C . ALA A 1 84 ? 7.568 1.019 -29.843 1.00 93.69 84 ALA A C 1
ATOM 655 O O . ALA A 1 84 ? 6.411 1.109 -30.239 1.00 93.69 84 ALA A O 1
ATOM 656 N N . GLY A 1 85 ? 8.612 1.371 -30.607 1.00 94.88 85 GLY A N 1
ATOM 657 C CA . GLY A 1 85 ? 8.474 2.005 -31.923 1.00 94.88 85 GLY A CA 1
ATOM 658 C C . GLY A 1 85 ? 7.960 3.447 -31.859 1.00 94.88 85 GLY A C 1
ATOM 659 O O . GLY A 1 85 ? 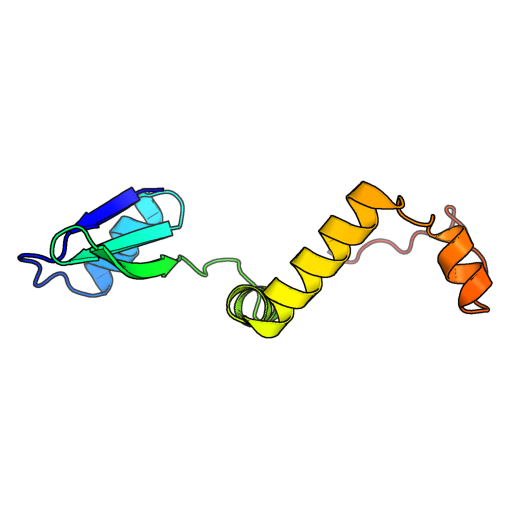7.415 3.946 -32.838 1.00 94.88 85 GLY A O 1
ATOM 660 N N . LEU A 1 86 ? 8.103 4.106 -30.707 1.00 91.62 86 LEU A N 1
ATOM 661 C CA . LEU A 1 86 ? 7.684 5.486 -30.487 1.00 91.62 86 LEU A CA 1
ATOM 662 C C . LEU A 1 86 ? 8.837 6.456 -30.777 1.00 91.62 86 LEU A C 1
ATOM 664 O O . LEU A 1 86 ? 9.999 6.118 -30.513 1.00 91.62 86 LEU A O 1
ATOM 668 N N . PRO A 1 87 ? 8.539 7.666 -31.284 1.00 86.62 87 PRO A N 1
ATOM 669 C CA . PRO A 1 87 ? 9.555 8.693 -31.456 1.00 86.62 87 PRO A CA 1
ATOM 670 C C . PRO A 1 87 ? 10.161 9.089 -30.096 1.00 86.62 87 PRO A C 1
ATOM 672 O O . PRO A 1 87 ? 9.479 9.011 -29.066 1.00 86.62 87 PRO A O 1
ATOM 675 N N . PRO A 1 88 ? 11.437 9.510 -30.063 1.00 79.25 88 PRO A N 1
ATOM 676 C CA . PRO A 1 88 ? 12.025 10.081 -28.857 1.00 79.25 88 PRO A CA 1
ATOM 677 C C . PRO A 1 88 ? 11.255 11.347 -28.465 1.00 79.25 88 PRO A C 1
ATOM 679 O O . PRO A 1 88 ? 10.810 12.108 -29.325 1.00 79.25 88 PRO A O 1
ATOM 682 N N . VAL A 1 89 ? 11.077 11.574 -27.163 1.00 73.69 89 VAL A N 1
ATOM 683 C CA . VAL A 1 89 ? 10.359 12.762 -26.690 1.00 73.69 89 VAL A CA 1
ATOM 684 C C . VAL A 1 89 ? 11.274 13.975 -26.806 1.00 73.69 89 VAL A C 1
ATOM 686 O O . VAL A 1 89 ? 12.333 14.033 -26.177 1.00 73.69 89 VAL A O 1
ATOM 689 N N . ASN A 1 90 ? 10.852 14.966 -27.591 1.00 69.69 90 ASN A N 1
ATOM 690 C CA . ASN A 1 90 ? 11.515 16.262 -27.639 1.00 69.69 90 ASN A CA 1
ATOM 691 C C . ASN A 1 90 ? 11.335 16.971 -26.292 1.00 69.69 90 ASN A C 1
ATOM 693 O O . ASN A 1 90 ? 10.253 17.447 -25.958 1.00 69.69 90 ASN A O 1
ATOM 697 N N . LYS A 1 91 ? 12.420 17.083 -25.517 1.00 63.56 91 LYS A N 1
ATOM 698 C CA . LYS A 1 91 ? 12.434 17.769 -24.209 1.00 63.56 91 LYS A CA 1
ATOM 699 C C . LYS A 1 91 ? 12.107 19.271 -24.298 1.00 63.56 91 LYS A C 1
ATOM 701 O O . LYS A 1 91 ? 11.904 19.903 -23.270 1.00 63.56 91 LYS A O 1
ATOM 706 N N . SER A 1 92 ? 12.064 19.839 -25.504 1.00 60.41 92 SER A N 1
ATOM 707 C CA . SER A 1 92 ? 11.672 21.227 -25.781 1.00 60.41 92 SER A CA 1
ATOM 708 C C . SER A 1 92 ? 10.158 21.435 -25.908 1.00 60.41 92 SER A C 1
ATOM 710 O O . SER A 1 92 ? 9.710 22.575 -25.876 1.00 60.41 92 SER A O 1
ATOM 712 N N . GLU A 1 93 ? 9.369 20.363 -26.034 1.00 56.97 93 GLU A N 1
ATOM 713 C CA . GLU A 1 93 ? 7.906 20.403 -26.192 1.00 56.97 93 GLU A CA 1
ATOM 714 C C . GLU A 1 93 ? 7.186 19.846 -24.957 1.00 56.97 93 GLU A C 1
ATOM 716 O O . GLU A 1 93 ? 6.177 19.147 -25.058 1.00 56.97 93 GLU A O 1
ATOM 721 N N . THR A 1 94 ? 7.697 20.125 -23.755 1.00 56.38 94 THR A N 1
ATOM 722 C CA . THR A 1 94 ? 6.931 19.863 -22.531 1.00 56.38 94 THR A CA 1
ATOM 723 C C . THR A 1 94 ? 5.648 20.686 -22.580 1.00 56.38 94 THR A C 1
ATOM 725 O O . THR A 1 94 ? 5.657 21.891 -22.329 1.00 56.38 94 THR A O 1
ATOM 728 N N . LEU A 1 95 ? 4.540 20.027 -22.929 1.00 58.25 95 LEU A N 1
ATOM 729 C CA . LEU A 1 95 ? 3.193 20.552 -22.748 1.00 58.25 95 LEU A CA 1
ATOM 730 C C . LEU A 1 95 ? 3.090 21.069 -21.308 1.00 58.25 95 LEU A C 1
ATOM 732 O O . LEU A 1 95 ? 3.466 20.333 -20.387 1.00 58.25 95 LEU A O 1
ATOM 736 N N . PRO A 1 96 ? 2.617 22.308 -21.086 1.00 53.84 96 PRO A N 1
ATOM 737 C CA . PRO A 1 96 ? 2.414 22.788 -19.734 1.00 53.84 96 PRO A CA 1
ATOM 738 C C . PRO A 1 96 ? 1.478 21.803 -19.038 1.00 53.84 96 PRO A C 1
ATOM 740 O O . PRO A 1 96 ? 0.388 21.510 -19.539 1.00 53.84 96 PRO A O 1
ATOM 743 N N . LEU A 1 97 ? 1.933 21.262 -17.906 1.00 59.75 97 LEU A N 1
ATOM 744 C CA . LEU A 1 97 ? 1.074 20.523 -16.995 1.00 59.75 97 LEU A CA 1
ATOM 745 C C . LEU A 1 97 ? -0.082 21.467 -16.660 1.00 59.75 97 LEU A C 1
ATOM 747 O O . LEU A 1 97 ? 0.123 22.477 -15.989 1.00 59.75 97 LEU A O 1
ATOM 751 N N . ARG A 1 98 ? -1.270 21.195 -17.209 1.00 49.19 98 ARG A N 1
ATOM 752 C CA . ARG A 1 98 ? -2.487 21.910 -16.832 1.00 49.19 98 ARG A CA 1
ATOM 753 C C . ARG A 1 98 ? -2.774 21.545 -15.379 1.00 49.19 98 ARG A C 1
ATOM 755 O O . ARG A 1 98 ? -3.282 20.459 -15.116 1.00 49.19 98 ARG A O 1
ATOM 762 N N . THR A 1 99 ? -2.350 22.421 -14.475 1.00 54.56 99 THR A N 1
ATOM 763 C CA . THR A 1 99 ? -2.782 22.470 -13.075 1.00 54.56 99 THR A CA 1
ATOM 764 C C . THR A 1 99 ? -4.219 22.940 -12.988 1.00 54.56 99 THR A C 1
ATOM 766 O O . THR A 1 99 ? -4.540 23.896 -13.735 1.00 54.56 99 THR A O 1
#